Protein AF-A0A1H7PL92-F1 (afdb_monomer_lite)

Foldseek 3Di:
DDLLVLLVLLVVLLVQLVCVVVVHDHDVVSNCVSCVVNVHDCCCLPPVDDSVVSSVVSVVSSVVRDDDPVSVVVVVPD

Sequence (78 aa):
MDQVNKAILFLAVIETMLEALHHIEVDQTELVDSLVMLGFDPINILYETNTIRSFQKVCRAFAELDLADEALSAFLQE

Structure (mmCIF, N/CA/C/O backbone):
data_AF-A0A1H7PL92-F1
#
_entry.id   AF-A0A1H7PL92-F1
#
loop_
_atom_site.group_PDB
_atom_site.id
_atom_site.type_symbol
_atom_site.label_atom_id
_atom_site.label_alt_id
_atom_site.label_comp_id
_atom_site.label_asym_id
_atom_site.label_entity_id
_atom_site.label_seq_id
_atom_site.pdbx_PDB_ins_code
_atom_site.Cartn_x
_atom_site.Cartn_y
_atom_site.Cartn_z
_atom_site.occupancy
_atom_site.B_iso_or_equiv
_atom_site.auth_seq_id
_atom_site.auth_comp_id
_atom_site.auth_asym_id
_atom_site.auth_atom_id
_atom_site.pdbx_PDB_model_num
ATOM 1 N N . MET A 1 1 ? 0.516 -1.216 16.288 1.00 67.06 1 MET A N 1
ATOM 2 C CA . MET A 1 1 ? 0.371 0.160 15.775 1.00 67.06 1 MET A CA 1
ATOM 3 C C . MET A 1 1 ? -1.029 0.624 16.126 1.00 67.06 1 MET A C 1
ATOM 5 O O . MET A 1 1 ? -1.935 -0.195 16.030 1.00 67.06 1 MET A O 1
ATOM 9 N N . ASP A 1 2 ? -1.184 1.858 16.600 1.00 85.25 2 ASP A N 1
ATOM 10 C CA . ASP A 1 2 ? -2.506 2.455 16.825 1.00 85.25 2 ASP A CA 1
ATOM 11 C C . ASP A 1 2 ? -3.285 2.573 15.495 1.00 85.25 2 ASP A C 1
ATOM 13 O O . ASP A 1 2 ? -2.656 2.676 14.438 1.00 85.25 2 ASP A O 1
ATOM 17 N N . GLN A 1 3 ? -4.621 2.514 15.523 1.00 83.56 3 GLN A N 1
ATOM 18 C CA . GLN A 1 3 ? -5.439 2.542 14.299 1.00 83.56 3 GLN A CA 1
ATOM 19 C C . GLN A 1 3 ? -5.295 3.863 13.531 1.00 83.56 3 GLN A C 1
ATOM 21 O O . GLN A 1 3 ? -5.266 3.843 12.301 1.00 83.56 3 GLN A O 1
ATOM 26 N N . VAL A 1 4 ? -5.106 4.989 14.228 1.00 86.25 4 VAL A N 1
ATOM 27 C CA . VAL A 1 4 ? -4.839 6.298 13.607 1.00 86.25 4 VAL A CA 1
ATOM 28 C C . VAL A 1 4 ? -3.507 6.266 12.870 1.00 86.25 4 VAL A C 1
ATOM 30 O O . VAL A 1 4 ? -3.441 6.610 11.694 1.00 86.25 4 VAL A O 1
ATOM 33 N N . ASN A 1 5 ? -2.454 5.760 13.515 1.00 87.56 5 ASN A N 1
ATOM 34 C CA . ASN A 1 5 ? -1.138 5.629 12.881 1.00 87.56 5 ASN A CA 1
ATOM 35 C C . ASN A 1 5 ? -1.182 4.680 11.676 1.00 87.56 5 ASN A C 1
ATOM 37 O O . ASN A 1 5 ? -0.499 4.909 10.680 1.00 87.56 5 ASN A O 1
ATOM 41 N N . LYS A 1 6 ? -2.013 3.632 11.743 1.00 90.56 6 LYS A N 1
ATOM 42 C CA . LYS A 1 6 ? -2.249 2.731 10.613 1.00 90.56 6 LYS A CA 1
ATOM 43 C C . LYS A 1 6 ? -2.940 3.447 9.458 1.00 90.56 6 LYS A C 1
ATOM 45 O O . LYS A 1 6 ? -2.509 3.281 8.322 1.00 90.56 6 LYS A O 1
ATOM 50 N N . ALA A 1 7 ? -3.962 4.250 9.739 1.00 91.38 7 ALA A N 1
ATOM 51 C CA . ALA A 1 7 ? -4.653 5.058 8.741 1.00 91.38 7 ALA A CA 1
ATOM 52 C C . ALA A 1 7 ? -3.720 6.087 8.085 1.00 91.38 7 ALA A C 1
ATOM 54 O O . ALA A 1 7 ? -3.697 6.173 6.862 1.00 91.38 7 ALA A O 1
ATOM 55 N N . ILE A 1 8 ? -2.897 6.791 8.868 1.00 91.31 8 ILE A N 1
ATOM 56 C CA . ILE A 1 8 ? -1.888 7.730 8.348 1.00 91.31 8 ILE A CA 1
ATOM 57 C C . ILE A 1 8 ? -0.921 7.010 7.404 1.00 91.31 8 ILE A C 1
ATOM 59 O O . ILE A 1 8 ? -0.680 7.475 6.294 1.00 91.31 8 ILE A O 1
ATOM 63 N N . LEU A 1 9 ? -0.416 5.842 7.809 1.00 94.12 9 LEU A N 1
ATOM 64 C CA . LEU A 1 9 ? 0.495 5.062 6.975 1.00 94.12 9 LEU A CA 1
ATOM 65 C C . LEU A 1 9 ? -0.172 4.580 5.678 1.00 94.12 9 LEU A C 1
ATOM 67 O O . LEU A 1 9 ? 0.448 4.612 4.619 1.00 94.12 9 LEU A O 1
ATOM 71 N N . PHE A 1 10 ? -1.444 4.174 5.730 1.00 95.38 10 PHE A N 1
ATOM 72 C CA . PHE A 1 10 ? -2.209 3.865 4.521 1.00 95.38 10 PHE A CA 1
ATOM 73 C C . PHE A 1 10 ? -2.325 5.068 3.587 1.00 95.38 10 PHE A C 1
ATOM 75 O O . PHE A 1 10 ? -2.149 4.897 2.385 1.00 95.38 10 PHE A O 1
ATOM 82 N N . LEU A 1 11 ? -2.619 6.258 4.116 1.00 94.62 11 LEU A N 1
ATOM 83 C CA . LEU A 1 11 ? -2.737 7.473 3.310 1.00 94.62 11 LEU A CA 1
ATOM 84 C C . LEU A 1 11 ? -1.412 7.812 2.618 1.00 94.62 11 LEU A C 1
ATOM 86 O O . LEU A 1 11 ? -1.425 8.050 1.414 1.00 94.62 11 LEU A O 1
ATOM 90 N N . ALA A 1 12 ? -0.287 7.722 3.334 1.00 94.88 12 ALA A N 1
ATOM 9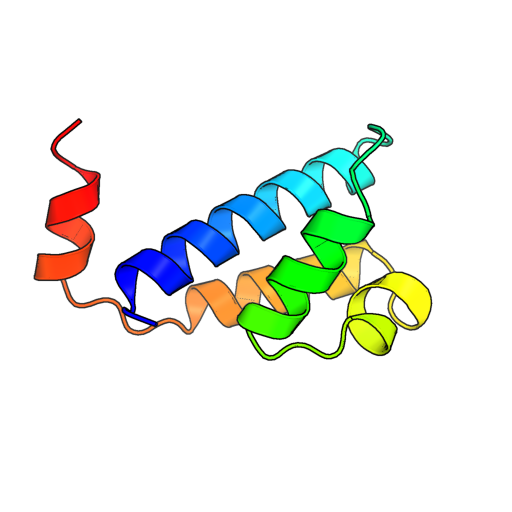1 C CA . ALA A 1 12 ? 1.043 7.916 2.755 1.00 94.88 12 ALA A CA 1
ATOM 92 C C . ALA A 1 12 ? 1.327 6.911 1.623 1.00 94.88 12 ALA A C 1
ATOM 94 O O . ALA A 1 12 ? 1.705 7.300 0.523 1.00 94.88 12 ALA A O 1
ATOM 95 N N . VAL A 1 13 ? 1.051 5.618 1.837 1.00 96.06 13 VAL A N 1
ATOM 96 C CA . VAL A 1 13 ? 1.218 4.591 0.790 1.00 96.06 13 VAL A CA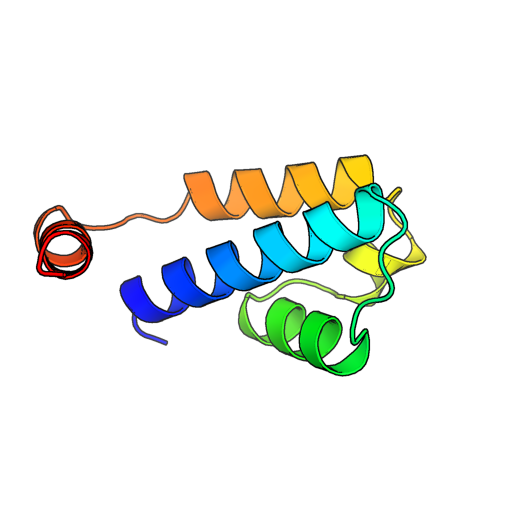 1
ATOM 97 C C . VAL A 1 13 ? 0.315 4.860 -0.415 1.00 96.06 13 VAL A C 1
ATOM 99 O O . VAL A 1 13 ? 0.750 4.704 -1.555 1.00 96.06 13 VAL A O 1
ATOM 102 N N . ILE A 1 14 ? -0.942 5.254 -0.192 1.00 95.88 14 ILE A N 1
ATOM 103 C CA . ILE A 1 14 ? -1.887 5.589 -1.267 1.00 95.88 14 ILE A CA 1
ATOM 104 C C . ILE A 1 14 ? -1.361 6.768 -2.091 1.00 95.88 14 ILE A C 1
ATOM 106 O O . ILE A 1 14 ? -1.418 6.706 -3.320 1.00 95.88 14 ILE A O 1
ATOM 110 N N . GLU A 1 15 ? -0.830 7.803 -1.442 1.00 95.62 15 GLU A N 1
ATOM 111 C CA . GLU A 1 15 ? -0.222 8.962 -2.098 1.00 95.62 15 GLU A CA 1
ATOM 112 C C . GLU A 1 15 ? 0.989 8.555 -2.946 1.00 95.62 15 GLU A C 1
ATOM 114 O O . GLU A 1 15 ? 0.985 8.784 -4.155 1.00 95.62 15 GLU A O 1
ATOM 119 N N . THR A 1 16 ? 1.955 7.829 -2.377 1.00 94.69 16 THR A N 1
ATOM 120 C CA . THR A 1 16 ? 3.140 7.351 -3.112 1.00 94.69 16 THR A CA 1
ATOM 121 C C . THR A 1 16 ? 2.763 6.450 -4.293 1.00 94.69 16 THR A C 1
ATOM 123 O O . THR A 1 16 ? 3.329 6.537 -5.383 1.00 94.69 16 THR A O 1
ATOM 126 N N . MET A 1 17 ? 1.767 5.574 -4.135 1.00 93.88 17 MET A N 1
ATOM 127 C CA . MET A 1 17 ? 1.297 4.740 -5.245 1.00 93.88 17 MET A CA 1
ATOM 128 C C . MET A 1 17 ? 0.609 5.561 -6.344 1.00 93.88 17 MET A C 1
ATOM 130 O O . MET A 1 17 ? 0.699 5.195 -7.519 1.00 93.88 17 MET A O 1
ATOM 134 N N . LEU A 1 18 ? -0.063 6.661 -5.993 1.00 94.25 18 LEU A N 1
ATOM 135 C CA . LEU A 1 18 ? -0.653 7.590 -6.956 1.00 94.25 18 LEU A CA 1
ATOM 136 C C . LEU A 1 18 ? 0.430 8.351 -7.733 1.00 94.25 18 LEU A C 1
ATOM 138 O O . LEU A 1 18 ? 0.325 8.486 -8.952 1.00 94.25 18 LEU A O 1
ATOM 142 N N . GLU A 1 19 ? 1.490 8.794 -7.059 1.00 94.56 19 GLU A N 1
ATOM 143 C CA . GLU A 1 19 ? 2.666 9.404 -7.691 1.00 94.56 19 GLU A CA 1
ATOM 144 C C . GLU A 1 19 ? 3.299 8.456 -8.716 1.00 94.56 19 GLU A C 1
ATOM 146 O O . GLU A 1 19 ? 3.504 8.832 -9.874 1.00 94.56 19 GLU A O 1
ATOM 151 N N . ALA A 1 20 ? 3.495 7.189 -8.343 1.00 90.56 20 ALA A N 1
ATOM 152 C CA . ALA A 1 20 ? 4.010 6.167 -9.251 1.00 90.56 20 ALA A CA 1
ATOM 153 C C . ALA A 1 20 ? 3.100 5.953 -10.480 1.00 90.56 20 ALA A C 1
ATOM 155 O O . ALA A 1 20 ? 3.593 5.783 -11.599 1.00 90.56 20 ALA A O 1
ATOM 156 N N . LEU A 1 21 ? 1.771 6.000 -10.308 1.00 90.50 21 LEU A N 1
ATOM 157 C CA . LEU A 1 21 ? 0.805 5.933 -11.417 1.00 90.50 21 LEU A CA 1
ATOM 158 C C . LEU A 1 21 ? 0.881 7.152 -12.349 1.00 90.50 21 LEU A C 1
ATOM 160 O O . LEU A 1 21 ? 0.581 7.025 -13.536 1.00 90.50 21 LEU A O 1
ATOM 164 N N . HIS A 1 22 ? 1.308 8.306 -11.840 1.00 92.88 22 HIS A N 1
ATOM 165 C CA . HIS A 1 22 ? 1.586 9.511 -12.624 1.00 92.88 22 HIS A CA 1
ATOM 166 C C . HIS A 1 22 ? 3.008 9.555 -13.204 1.00 92.88 22 HIS A C 1
ATOM 168 O O . HIS A 1 22 ? 3.407 10.583 -13.749 1.00 92.88 22 HIS A O 1
ATOM 174 N N . HIS A 1 23 ? 3.757 8.450 -13.137 1.00 91.31 23 HIS A N 1
ATOM 175 C CA . HIS A 1 23 ? 5.145 8.356 -13.600 1.00 91.31 23 HIS A CA 1
ATOM 176 C C . HIS A 1 23 ? 6.115 9.290 -12.861 1.00 91.31 23 HIS A C 1
ATOM 178 O O . HIS A 1 23 ? 7.145 9.678 -13.414 1.00 91.31 23 HIS A O 1
ATOM 184 N N . ILE A 1 24 ? 5.795 9.638 -11.615 1.00 94.19 24 ILE A N 1
ATOM 185 C CA . ILE A 1 24 ? 6.711 10.326 -10.708 1.00 94.19 24 ILE A CA 1
ATOM 186 C C . ILE A 1 24 ? 7.625 9.269 -10.075 1.00 94.19 24 ILE A C 1
ATOM 188 O O . ILE A 1 24 ? 7.194 8.153 -9.775 1.00 94.19 24 ILE A O 1
ATOM 192 N N . GLU A 1 25 ? 8.909 9.596 -9.935 1.00 92.19 25 GLU A N 1
ATOM 193 C CA . GLU A 1 25 ? 9.873 8.732 -9.256 1.00 92.19 25 GLU A CA 1
ATOM 194 C C . GLU A 1 25 ? 9.567 8.697 -7.756 1.00 92.19 25 GLU A C 1
ATOM 196 O O . GLU A 1 25 ? 9.381 9.740 -7.136 1.00 92.19 25 GLU A O 1
ATOM 201 N N . VAL A 1 26 ? 9.514 7.494 -7.187 1.00 90.94 26 VAL A N 1
ATOM 202 C CA . VAL A 1 26 ? 9.166 7.261 -5.782 1.00 90.94 26 VAL A CA 1
ATOM 203 C C . VAL A 1 26 ? 10.253 6.448 -5.097 1.00 90.94 26 VAL A C 1
ATOM 205 O O . VAL A 1 26 ? 10.880 5.589 -5.729 1.00 90.94 26 VAL A O 1
ATOM 208 N N . ASP A 1 27 ? 10.449 6.671 -3.798 1.00 91.88 27 ASP A N 1
ATOM 209 C CA . ASP A 1 27 ? 11.342 5.833 -3.002 1.00 91.88 27 ASP A CA 1
ATOM 210 C C . ASP A 1 27 ? 10.714 4.445 -2.805 1.00 91.88 27 ASP A C 1
ATOM 212 O O . ASP A 1 27 ? 9.802 4.234 -2.002 1.00 91.88 27 ASP A O 1
ATOM 216 N N . GLN A 1 28 ? 11.202 3.469 -3.576 1.00 87.00 28 GLN A N 1
ATOM 217 C CA . GLN A 1 28 ? 10.706 2.098 -3.490 1.00 87.00 28 GLN A CA 1
ATOM 218 C C . GLN A 1 28 ? 11.038 1.429 -2.155 1.00 87.00 28 GLN A C 1
ATOM 220 O O . GLN A 1 28 ? 10.313 0.521 -1.755 1.00 87.00 28 GLN A O 1
ATOM 225 N N . THR A 1 29 ? 12.102 1.847 -1.469 1.00 92.25 29 THR A N 1
ATOM 226 C CA . THR A 1 29 ? 12.496 1.253 -0.184 1.00 92.25 29 THR A CA 1
ATOM 227 C C . THR A 1 29 ? 11.476 1.625 0.881 1.00 92.25 29 THR A C 1
ATOM 229 O O . THR A 1 29 ? 10.937 0.747 1.554 1.00 92.25 29 THR A O 1
ATOM 232 N N . GLU A 1 30 ? 11.132 2.911 0.961 1.00 91.00 30 GLU A N 1
ATOM 233 C CA . GLU A 1 30 ? 10.129 3.416 1.902 1.00 91.00 30 GLU A CA 1
ATOM 234 C C . GLU A 1 30 ? 8.737 2.830 1.622 1.00 91.00 30 GLU A C 1
ATOM 236 O O . GLU A 1 30 ? 8.019 2.436 2.548 1.00 91.00 30 GLU A O 1
ATOM 241 N N . LEU A 1 31 ? 8.371 2.687 0.344 1.00 92.75 31 LEU A N 1
ATOM 242 C CA . LEU A 1 31 ? 7.111 2.060 -0.054 1.00 92.75 31 LEU A CA 1
ATOM 243 C C . LEU A 1 31 ? 7.051 0.577 0.345 1.00 92.75 31 LEU A C 1
ATOM 245 O O . LEU A 1 31 ? 6.021 0.115 0.839 1.00 92.75 31 LEU A O 1
ATOM 249 N N . VAL A 1 32 ? 8.141 -0.174 0.152 1.00 94.44 32 VAL A N 1
ATOM 250 C CA . VAL A 1 32 ? 8.240 -1.582 0.571 1.00 94.44 32 VAL A CA 1
ATOM 251 C C . VAL A 1 32 ? 8.076 -1.703 2.082 1.00 94.44 32 VAL A C 1
ATOM 253 O O . VAL A 1 32 ? 7.230 -2.478 2.531 1.00 94.44 32 VAL A O 1
ATOM 256 N N . ASP A 1 33 ? 8.825 -0.922 2.858 1.00 94.50 33 ASP A N 1
ATOM 257 C CA . ASP A 1 33 ? 8.770 -0.965 4.321 1.00 94.50 33 ASP A CA 1
ATOM 258 C C . ASP A 1 33 ? 7.367 -0.619 4.834 1.00 94.50 33 ASP A C 1
ATOM 260 O O . ASP A 1 33 ? 6.803 -1.340 5.664 1.00 94.50 33 ASP A O 1
ATOM 264 N N . SER A 1 34 ? 6.745 0.415 4.266 1.00 94.81 34 SER A N 1
ATOM 265 C CA . SER A 1 34 ? 5.381 0.826 4.609 1.00 94.81 34 SER A CA 1
ATOM 266 C C . SER A 1 34 ? 4.352 -0.265 4.299 1.00 94.81 34 SER A C 1
ATOM 268 O O . SER A 1 34 ? 3.475 -0.550 5.120 1.00 94.81 34 SER A O 1
ATOM 270 N N . LEU A 1 35 ? 4.474 -0.945 3.155 1.00 94.94 35 LEU A N 1
ATOM 271 C CA . LEU A 1 35 ? 3.608 -2.072 2.797 1.00 94.94 35 LEU A CA 1
ATOM 272 C C . LEU A 1 35 ? 3.769 -3.253 3.765 1.00 94.94 35 LEU A C 1
ATOM 274 O O . LEU A 1 35 ? 2.758 -3.824 4.185 1.00 94.94 35 LEU A O 1
ATOM 278 N N . VAL A 1 36 ? 5.000 -3.584 4.175 1.00 95.25 36 VAL A N 1
ATOM 279 C CA . VAL A 1 36 ? 5.260 -4.617 5.196 1.00 95.25 36 VAL A CA 1
ATOM 280 C C . VAL A 1 36 ? 4.617 -4.233 6.527 1.00 95.25 36 VAL A C 1
ATOM 282 O O . VAL A 1 36 ? 3.942 -5.057 7.146 1.00 95.25 36 VAL A O 1
ATOM 285 N N . MET A 1 37 ? 4.770 -2.981 6.963 1.00 93.81 37 MET A N 1
ATOM 286 C CA . MET A 1 37 ? 4.184 -2.485 8.215 1.00 93.81 37 MET A CA 1
ATOM 287 C C . MET A 1 37 ? 2.648 -2.522 8.207 1.00 93.81 37 MET A C 1
ATOM 289 O O . MET A 1 37 ? 2.027 -2.734 9.253 1.00 93.81 37 MET A O 1
ATOM 293 N N . LEU A 1 38 ? 2.028 -2.363 7.036 1.00 94.19 38 LEU A N 1
ATOM 294 C CA . LEU A 1 38 ? 0.583 -2.508 6.841 1.00 94.19 38 LEU A CA 1
ATOM 295 C C . LEU A 1 38 ? 0.119 -3.973 6.737 1.00 94.19 38 LEU A C 1
ATOM 297 O O . LEU A 1 38 ? -1.086 -4.231 6.804 1.00 94.19 38 LEU A O 1
ATOM 301 N N . GLY A 1 39 ? 1.050 -4.927 6.647 1.00 93.75 39 GLY A N 1
ATOM 302 C CA . GLY A 1 39 ? 0.784 -6.365 6.574 1.00 93.75 39 GLY A CA 1
ATOM 303 C C . GLY A 1 39 ? 0.588 -6.901 5.155 1.00 93.75 39 GLY A C 1
ATOM 304 O O . GLY A 1 39 ? 0.070 -8.005 4.992 1.00 93.75 39 GLY A O 1
ATOM 305 N N . PHE A 1 40 ? 0.973 -6.138 4.132 1.00 94.44 40 PHE A N 1
ATOM 306 C CA . PHE A 1 40 ? 0.992 -6.620 2.755 1.00 94.44 40 PHE A CA 1
ATOM 307 C C . PHE A 1 40 ? 2.265 -7.408 2.456 1.00 94.44 40 PHE A C 1
ATOM 309 O O . PHE A 1 40 ? 3.301 -7.206 3.082 1.00 94.44 40 PHE A O 1
ATOM 316 N N . ASP A 1 41 ? 2.185 -8.264 1.437 1.00 95.12 41 ASP A N 1
ATOM 317 C CA . ASP A 1 41 ? 3.359 -8.799 0.753 1.00 95.12 41 ASP A CA 1
ATOM 318 C C . ASP A 1 41 ? 3.794 -7.805 -0.344 1.00 95.12 41 ASP A C 1
ATOM 320 O O . ASP A 1 41 ? 3.096 -7.681 -1.362 1.00 95.12 41 ASP A O 1
ATOM 324 N N . PRO A 1 42 ? 4.920 -7.083 -0.175 1.00 91.19 42 PRO A N 1
ATOM 325 C CA . PRO A 1 42 ? 5.375 -6.100 -1.152 1.00 91.19 42 PRO A CA 1
ATOM 326 C C . PRO A 1 42 ? 5.726 -6.733 -2.495 1.00 91.19 42 PRO A C 1
ATOM 328 O O . PRO A 1 42 ? 5.571 -6.074 -3.520 1.00 91.19 42 PRO A O 1
ATOM 331 N N . ILE A 1 43 ? 6.149 -8.004 -2.522 1.00 90.81 43 ILE A N 1
ATOM 332 C CA . ILE A 1 43 ? 6.464 -8.693 -3.777 1.00 90.81 43 ILE A CA 1
ATOM 333 C C . ILE A 1 43 ? 5.193 -8.831 -4.606 1.00 90.81 43 ILE A C 1
ATOM 335 O O . ILE A 1 43 ? 5.149 -8.435 -5.778 1.00 90.81 43 ILE A O 1
ATOM 339 N N . ASN A 1 44 ? 4.123 -9.298 -3.962 1.00 91.19 44 ASN A N 1
ATOM 340 C CA . ASN A 1 44 ? 2.835 -9.433 -4.617 1.00 91.19 44 ASN A CA 1
ATOM 341 C C . ASN A 1 44 ? 2.257 -8.082 -5.062 1.00 91.19 44 ASN A C 1
ATOM 343 O O . ASN A 1 44 ? 1.681 -7.987 -6.149 1.00 91.19 44 ASN A O 1
ATOM 347 N N . ILE A 1 45 ? 2.382 -7.048 -4.226 1.00 91.81 45 ILE A N 1
ATOM 348 C CA . ILE A 1 45 ? 1.820 -5.716 -4.480 1.00 91.81 45 ILE A CA 1
ATOM 349 C C . ILE A 1 45 ? 2.607 -4.957 -5.554 1.00 91.81 45 ILE A C 1
ATOM 351 O O . ILE A 1 45 ? 1.988 -4.371 -6.438 1.00 91.81 45 ILE A O 1
ATOM 355 N N . LEU A 1 46 ? 3.936 -4.951 -5.519 1.00 87.44 46 LEU A N 1
ATOM 356 C CA . LEU A 1 46 ? 4.737 -4.080 -6.384 1.00 87.44 46 LEU A CA 1
ATOM 357 C C . LEU A 1 46 ? 5.180 -4.747 -7.687 1.00 87.44 46 LEU A C 1
ATOM 359 O O . LEU A 1 46 ? 5.301 -4.057 -8.698 1.00 87.44 46 LEU A O 1
ATOM 363 N N . TYR A 1 47 ? 5.407 -6.063 -7.687 1.00 85.12 47 TYR A N 1
ATOM 364 C CA . TYR A 1 47 ? 6.063 -6.736 -8.816 1.00 85.12 47 TYR A CA 1
ATOM 365 C C . TYR A 1 47 ? 5.175 -7.768 -9.521 1.00 85.12 47 TYR A C 1
ATOM 367 O O . TYR A 1 47 ? 5.259 -7.911 -10.740 1.00 85.12 47 TYR A O 1
ATOM 375 N N . GLU A 1 48 ? 4.303 -8.474 -8.797 1.00 87.94 48 GLU A N 1
ATOM 376 C CA . GLU A 1 48 ? 3.464 -9.535 -9.387 1.00 87.94 48 GLU A CA 1
ATOM 377 C C . GLU A 1 48 ? 2.061 -9.064 -9.790 1.00 87.94 48 GLU A C 1
ATOM 379 O O . GLU A 1 48 ? 1.389 -9.689 -10.615 1.00 87.94 48 GLU A O 1
ATOM 384 N N . THR A 1 49 ? 1.596 -7.963 -9.204 1.00 87.50 49 THR A N 1
ATOM 385 C CA . THR A 1 49 ? 0.285 -7.380 -9.485 1.00 87.50 49 THR A CA 1
ATOM 386 C C . THR A 1 49 ? 0.459 -6.086 -10.279 1.00 87.50 49 THR A C 1
ATOM 388 O O . THR A 1 49 ? 1.319 -5.265 -9.989 1.00 87.50 49 THR A O 1
ATOM 391 N N . ASN A 1 50 ? -0.391 -5.876 -11.290 1.00 90.44 50 ASN A N 1
ATOM 392 C CA . ASN A 1 50 ? -0.440 -4.607 -12.017 1.00 90.44 50 ASN A CA 1
ATOM 393 C C . ASN A 1 50 ? -0.690 -3.428 -11.054 1.00 90.44 50 ASN A C 1
ATOM 395 O O . ASN A 1 50 ? -1.620 -3.498 -10.251 1.00 90.44 50 ASN A O 1
ATOM 399 N N . THR A 1 51 ? 0.061 -2.332 -11.206 1.00 87.06 51 THR A N 1
ATOM 400 C CA . THR A 1 51 ? 0.063 -1.170 -10.298 1.00 87.06 51 THR A CA 1
ATOM 401 C C . THR A 1 51 ? -1.333 -0.638 -9.966 1.00 87.06 51 THR A C 1
ATOM 403 O O . THR A 1 51 ? -1.618 -0.372 -8.803 1.00 87.06 51 THR A O 1
ATOM 406 N N . ILE A 1 52 ? -2.249 -0.560 -10.941 1.00 91.38 52 ILE A N 1
ATOM 407 C CA . ILE A 1 52 ? -3.629 -0.092 -10.702 1.00 91.38 52 ILE A CA 1
ATOM 408 C C . ILE A 1 52 ? -4.398 -1.072 -9.808 1.00 91.38 52 ILE A C 1
ATOM 410 O O . ILE A 1 52 ? -5.138 -0.661 -8.916 1.00 91.38 52 ILE A O 1
ATOM 414 N N . ARG A 1 53 ? -4.233 -2.381 -10.020 1.00 92.31 53 ARG A N 1
ATOM 415 C CA . ARG A 1 53 ? -4.878 -3.403 -9.178 1.00 92.31 53 ARG A CA 1
ATOM 416 C C . ARG A 1 53 ? -4.288 -3.410 -7.772 1.00 92.31 53 ARG A C 1
ATOM 418 O O . ARG A 1 53 ? -5.026 -3.593 -6.810 1.00 92.31 53 ARG A O 1
ATOM 425 N N . SER A 1 54 ? -2.983 -3.206 -7.651 1.00 92.94 54 SER A N 1
ATOM 426 C CA . SER A 1 54 ? -2.295 -3.067 -6.369 1.00 92.94 54 SER A CA 1
ATOM 427 C C . SER A 1 54 ? -2.804 -1.859 -5.595 1.00 92.94 54 SER A C 1
ATOM 429 O O . SER A 1 54 ? -3.196 -1.998 -4.440 1.00 92.94 54 SER A O 1
ATOM 431 N N . PHE A 1 55 ? -2.915 -0.711 -6.263 1.00 94.00 55 PHE A N 1
ATOM 432 C CA . PHE A 1 55 ? -3.502 0.505 -5.706 1.00 94.00 55 PHE A CA 1
ATOM 433 C C . PHE A 1 55 ? -4.929 0.257 -5.199 1.00 94.00 55 PHE A C 1
ATOM 435 O O . PHE A 1 55 ? -5.241 0.531 -4.044 1.00 94.00 55 PHE A O 1
ATOM 442 N N . GLN A 1 56 ? -5.777 -0.387 -6.009 1.00 93.94 56 GLN A N 1
ATOM 443 C CA . GLN A 1 56 ? -7.137 -0.760 -5.599 1.00 93.94 56 GLN A CA 1
ATOM 444 C C . GLN A 1 56 ? -7.173 -1.671 -4.361 1.00 93.94 56 GLN A C 1
ATOM 446 O O . GLN A 1 56 ? -8.060 -1.506 -3.522 1.00 93.94 56 GLN A O 1
ATOM 451 N N . LYS A 1 57 ? -6.242 -2.631 -4.233 1.00 94.38 57 LYS A N 1
ATOM 452 C CA . LYS A 1 57 ? -6.138 -3.499 -3.044 1.00 94.38 57 LYS A CA 1
ATOM 453 C C . LYS A 1 57 ? -5.823 -2.677 -1.792 1.00 94.38 57 LYS A C 1
ATOM 455 O O . LYS A 1 57 ? -6.483 -2.869 -0.774 1.00 94.38 57 LYS A O 1
ATOM 460 N N . VAL A 1 58 ? -4.863 -1.755 -1.878 1.00 95.19 58 VAL A N 1
ATOM 461 C CA . VAL A 1 58 ? -4.475 -0.887 -0.755 1.00 95.19 58 VAL A CA 1
ATOM 462 C C . VAL A 1 58 ? -5.628 0.037 -0.356 1.00 95.19 58 VAL A C 1
ATOM 464 O O . VAL A 1 58 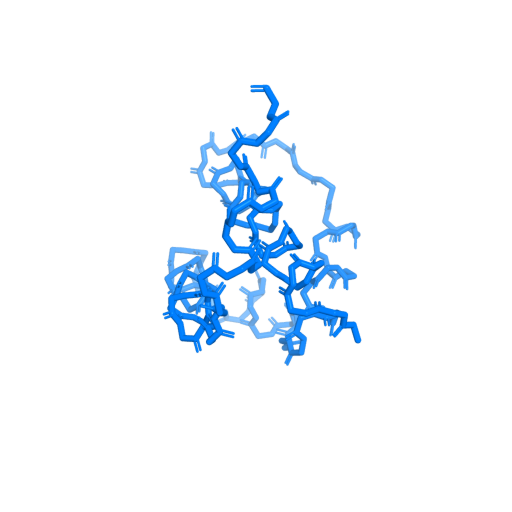? -5.982 0.081 0.820 1.00 95.19 58 VAL A O 1
ATOM 467 N N . CYS A 1 59 ? -6.293 0.689 -1.315 1.00 95.00 59 CYS A N 1
ATOM 468 C CA . CYS A 1 59 ? -7.460 1.532 -1.033 1.00 95.00 59 CYS A CA 1
ATOM 469 C C . CYS A 1 59 ? -8.608 0.755 -0.375 1.00 95.00 59 CYS A C 1
ATOM 471 O O . CYS A 1 59 ? -9.282 1.282 0.507 1.00 95.00 59 CYS A O 1
ATOM 473 N N . ARG A 1 60 ? -8.843 -0.499 -0.783 1.00 94.94 60 ARG A N 1
ATOM 474 C CA . ARG A 1 60 ? -9.874 -1.342 -0.161 1.00 94.94 60 ARG A CA 1
ATOM 475 C C . ARG A 1 60 ? -9.529 -1.676 1.286 1.00 94.94 60 ARG A C 1
ATOM 477 O O . ARG A 1 60 ? -10.383 -1.526 2.147 1.00 94.94 60 ARG A O 1
ATOM 484 N N . ALA A 1 61 ? -8.286 -2.068 1.548 1.00 93.81 61 ALA A N 1
ATOM 485 C CA . ALA A 1 61 ? -7.832 -2.350 2.905 1.00 93.81 61 ALA A CA 1
ATOM 486 C C . ALA A 1 61 ? -7.894 -1.107 3.809 1.00 93.81 61 ALA A C 1
ATOM 488 O O . ALA A 1 61 ? -8.198 -1.230 4.991 1.00 93.81 61 ALA A O 1
ATOM 489 N N . PHE A 1 62 ? -7.657 0.086 3.253 1.00 94.00 62 PHE A N 1
ATOM 490 C CA . PHE A 1 62 ? -7.875 1.340 3.968 1.00 94.00 62 PHE A CA 1
ATOM 491 C C . PHE A 1 62 ? -9.356 1.569 4.296 1.00 94.00 62 PHE A C 1
ATOM 493 O O . PHE A 1 62 ? -9.679 1.909 5.424 1.00 94.00 62 PHE A O 1
ATOM 500 N N . ALA A 1 63 ? -10.270 1.337 3.350 1.00 90.56 63 ALA A N 1
ATOM 501 C CA . ALA A 1 63 ? -11.710 1.490 3.589 1.00 90.56 63 ALA A CA 1
ATOM 502 C C . ALA A 1 63 ? -12.280 0.480 4.606 1.00 90.56 63 ALA A C 1
ATOM 504 O O . ALA A 1 63 ? -13.349 0.706 5.164 1.00 90.56 63 ALA A O 1
ATOM 505 N N . GLU A 1 64 ? -11.581 -0.634 4.829 1.00 91.12 64 GLU A N 1
ATOM 506 C CA . GLU A 1 64 ? -11.921 -1.661 5.820 1.00 91.12 64 GLU A CA 1
ATOM 507 C C . GLU A 1 64 ? -11.332 -1.368 7.215 1.00 91.12 64 GLU A C 1
ATOM 509 O O . GLU A 1 64 ? -11.568 -2.139 8.149 1.00 91.12 64 GLU A O 1
ATOM 514 N N . LEU A 1 65 ? -10.572 -0.276 7.388 1.00 89.44 65 LEU A N 1
ATOM 515 C CA . LEU A 1 65 ? -10.133 0.167 8.711 1.00 89.44 65 LEU A CA 1
ATOM 516 C C . LEU A 1 65 ? -11.330 0.618 9.546 1.00 89.44 65 LEU A C 1
ATOM 518 O O . LEU A 1 65 ? -12.015 1.582 9.214 1.00 89.44 65 LEU A O 1
ATOM 522 N N . ASP A 1 66 ? -11.516 -0.050 10.680 1.00 83.88 66 ASP A N 1
ATOM 523 C CA . ASP A 1 66 ? -12.459 0.376 11.704 1.00 83.88 66 ASP A CA 1
ATOM 524 C C 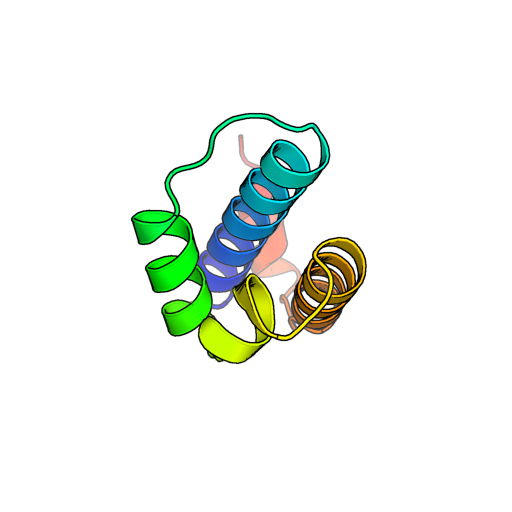. ASP A 1 66 ? -11.828 1.506 12.531 1.00 83.88 66 ASP A C 1
ATOM 526 O O . ASP A 1 66 ? -10.982 1.277 13.405 1.00 83.88 66 ASP A O 1
ATOM 530 N N . LEU A 1 67 ? -12.179 2.743 12.178 1.00 79.88 67 LEU A N 1
ATOM 531 C CA . LEU A 1 67 ? -11.773 3.955 12.882 1.00 79.88 67 LEU A CA 1
ATOM 532 C C . LEU A 1 67 ? -12.950 4.446 13.722 1.00 79.88 67 LEU A C 1
ATOM 534 O O . LEU A 1 67 ? -13.991 4.809 13.182 1.00 79.88 67 LEU A O 1
ATOM 538 N N . ALA A 1 68 ? -12.771 4.487 15.042 1.00 77.50 68 ALA A N 1
ATOM 539 C CA . ALA A 1 68 ? -13.754 5.096 15.930 1.00 77.50 68 ALA A CA 1
ATOM 540 C C . ALA A 1 68 ? -13.889 6.606 15.646 1.00 77.50 68 ALA A C 1
ATOM 542 O O . ALA A 1 68 ? -12.909 7.269 15.296 1.00 77.50 68 ALA A O 1
ATOM 543 N N . ASP A 1 69 ? -15.077 7.177 15.856 1.00 72.12 69 ASP A N 1
ATOM 544 C CA . ASP A 1 69 ? -15.326 8.611 15.639 1.00 72.12 69 ASP A CA 1
ATOM 545 C C . ASP A 1 69 ? -14.390 9.506 16.480 1.00 72.12 69 ASP A C 1
ATOM 547 O O . ASP A 1 69 ? -13.989 10.593 16.045 1.00 72.12 69 ASP A O 1
ATOM 551 N N . GLU A 1 70 ? -13.957 9.042 17.660 1.00 69.19 70 GLU A N 1
ATOM 552 C CA . GLU A 1 70 ? -12.972 9.769 18.470 1.00 69.19 70 GLU A CA 1
ATOM 553 C C . GLU A 1 70 ? -11.590 9.829 17.800 1.00 69.19 70 GLU A C 1
ATOM 555 O O . GLU A 1 70 ? -10.889 10.834 17.916 1.00 69.19 70 GLU A O 1
ATOM 560 N N . ALA A 1 71 ? -11.210 8.785 17.060 1.00 66.19 71 ALA A N 1
ATOM 561 C CA . ALA A 1 71 ? -9.962 8.727 16.304 1.00 66.19 71 ALA A CA 1
ATOM 562 C C . ALA A 1 71 ? -10.004 9.649 15.072 1.00 66.19 71 ALA A C 1
ATOM 564 O O . ALA A 1 71 ? -9.009 10.300 14.755 1.00 66.19 71 ALA A O 1
ATOM 565 N N . LEU A 1 72 ? -11.166 9.774 14.421 1.00 68.75 72 LEU A N 1
ATOM 566 C CA .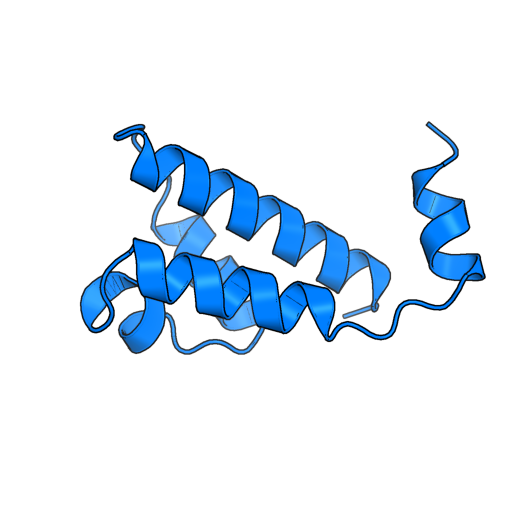 LEU A 1 72 ? -11.382 10.718 13.315 1.00 68.75 72 LEU A CA 1
ATOM 567 C C . LEU A 1 72 ? -11.332 12.181 13.776 1.00 68.75 72 LEU A C 1
ATOM 569 O O . LEU A 1 72 ? -10.831 13.045 13.059 1.00 68.75 72 LEU A O 1
ATOM 573 N N . SER A 1 73 ? -11.788 12.456 15.000 1.00 71.88 73 SER A N 1
ATOM 574 C CA . SER A 1 73 ? -11.765 13.798 15.596 1.00 71.88 73 SER A CA 1
ATOM 575 C C . SER A 1 73 ? -10.346 14.364 15.740 1.00 71.88 73 SER A C 1
ATOM 577 O O . SER A 1 73 ? -10.170 15.580 15.686 1.00 71.88 73 SER A O 1
ATOM 579 N N . ALA A 1 74 ? -9.332 13.502 15.878 1.00 66.56 74 ALA A N 1
ATOM 580 C CA . ALA A 1 74 ? -7.929 13.909 15.942 1.00 66.56 74 ALA A CA 1
ATOM 581 C C . ALA A 1 74 ? -7.404 14.475 14.608 1.00 66.56 74 ALA A C 1
ATOM 583 O O . ALA A 1 74 ? -6.527 15.331 14.627 1.00 66.56 74 ALA A O 1
ATOM 584 N N . PHE A 1 75 ? -7.966 14.059 13.466 1.00 65.31 75 PHE A N 1
ATOM 585 C CA . PHE A 1 75 ? -7.590 14.572 12.141 1.00 65.31 75 PHE A CA 1
ATOM 586 C C . PHE A 1 75 ? -8.194 15.948 11.821 1.00 65.31 75 PHE A C 1
ATOM 588 O O . PHE A 1 75 ? -7.750 16.611 10.892 1.00 65.31 75 PHE A O 1
ATOM 595 N N . LEU A 1 76 ? -9.224 16.377 12.557 1.00 66.38 76 LEU A N 1
ATOM 596 C CA . LEU A 1 76 ? -9.943 17.635 12.312 1.00 66.38 76 LEU A CA 1
ATOM 597 C C . LEU A 1 76 ? -9.380 18.831 13.101 1.00 66.38 76 LEU A C 1
ATOM 599 O O . LEU A 1 76 ? -9.920 19.928 12.987 1.00 66.38 76 LEU A O 1
ATOM 603 N N . GLN A 1 77 ? -8.353 18.628 13.934 1.00 59.16 77 GLN A N 1
ATOM 604 C CA . GLN A 1 77 ? -7.792 19.668 14.810 1.00 59.16 77 GLN A CA 1
ATOM 605 C C . GLN A 1 77 ? -6.581 20.424 14.224 1.00 59.16 77 GLN A C 1
ATOM 607 O O . GLN A 1 77 ? -5.889 21.104 14.982 1.00 59.16 77 GLN A O 1
ATOM 612 N N . GLU A 1 78 ? -6.340 20.350 12.911 1.00 43.91 78 GLU A N 1
ATOM 613 C CA . GLU A 1 78 ? -5.320 21.160 12.213 1.00 43.91 78 GLU A CA 1
ATOM 614 C C . GLU A 1 78 ? -5.858 22.498 11.683 1.00 43.91 78 GLU A C 1
ATOM 616 O O . GLU A 1 78 ? -6.926 22.512 11.028 1.00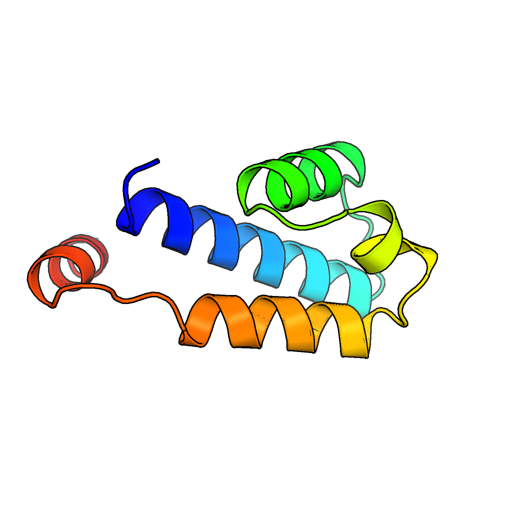 43.91 78 GLU A O 1
#

Radius of gyration: 13.04 Å; chains: 1; bounding box: 28×31×32 Å

pLDDT: mean 87.87, std 10.26, range [43.91, 96.06]

Secondary structure (DSSP, 8-state):
--HHHHHHHHHHHHHHHHHHHTT----HHHHHHHHHHHT--HHIIIIIS-HHHHHHHHHHHHHT----HHHHHGGG--